Protein AF-A0A952QB38-F1 (afdb_monomer_lite)

Radius of gyration: 38.56 Å; chains: 1; bounding box: 106×66×64 Å

pLDDT: mean 73.47, std 16.59, range [36.28, 98.38]

Foldseek 3Di:
DDDDDDDDDDDPPPPPPPPPPPPPQDVPNPPDDPVVPPCPPVNVVVVVVVVVVVVVVVVCVVVVVVVVVVVVVVVVVVVVVVVVPPPPPPPVPPDD

Sequence (96 aa):
MFAVLASSPLASHVIVWLADPTPTPAPGEFTGDVNAVTPGIVGFAVTFLIAAITVLLILDMVRRVRRVRYRAEVQEKLAAEAGETPDGSATPAAED

Structure (mmCIF, N/CA/C/O backbone):
data_AF-A0A952QB38-F1
#
_entry.id   AF-A0A952QB38-F1
#
loop_
_atom_site.group_PDB
_atom_site.id
_atom_site.type_symbol
_atom_site.label_atom_id
_atom_site.label_alt_id
_atom_site.label_comp_id
_atom_site.label_asym_id
_atom_site.label_entity_id
_atom_site.label_seq_id
_atom_site.pdbx_PDB_ins_code
_atom_site.Cartn_x
_atom_site.Cartn_y
_atom_site.Cartn_z
_atom_site.occupancy
_atom_site.B_iso_or_equiv
_atom_site.auth_seq_id
_atom_site.auth_comp_id
_atom_site.auth_asym_id
_atom_site.auth_atom_id
_atom_site.pdbx_PDB_model_num
ATOM 1 N N . MET A 1 1 ? 44.153 -62.143 31.039 1.00 41.03 1 MET A N 1
ATOM 2 C CA . MET A 1 1 ? 44.511 -60.710 31.131 1.00 41.03 1 MET A CA 1
ATOM 3 C C . MET A 1 1 ? 43.924 -60.018 29.901 1.00 41.03 1 MET A C 1
ATOM 5 O O . MET A 1 1 ? 44.562 -59.981 28.868 1.00 41.03 1 MET A O 1
ATOM 9 N N . PHE A 1 2 ? 42.594 -59.996 29.837 1.00 36.28 2 PHE A N 1
ATOM 10 C CA . PHE A 1 2 ? 41.680 -58.877 30.132 1.00 36.28 2 PHE A CA 1
ATOM 11 C C . PHE A 1 2 ? 41.387 -58.049 28.874 1.00 36.28 2 PHE A C 1
ATOM 13 O O . PHE A 1 2 ? 42.224 -57.302 28.384 1.00 36.28 2 PHE A O 1
ATOM 20 N N . ALA A 1 3 ? 40.184 -58.272 28.351 1.00 45.28 3 ALA A N 1
ATOM 21 C CA . ALA A 1 3 ? 39.573 -57.537 27.261 1.00 45.28 3 ALA A CA 1
ATOM 22 C C . ALA A 1 3 ? 39.294 -56.086 27.668 1.00 45.28 3 ALA A C 1
ATOM 24 O O . ALA A 1 3 ? 38.886 -55.837 28.801 1.00 45.28 3 ALA A O 1
ATOM 25 N N . VAL A 1 4 ? 39.409 -55.161 26.715 1.00 50.22 4 VAL A N 1
ATOM 26 C CA . VAL A 1 4 ? 38.657 -53.903 26.743 1.00 50.22 4 VAL A CA 1
ATOM 27 C C . VAL A 1 4 ? 38.009 -53.727 25.377 1.00 50.22 4 VAL A C 1
ATOM 29 O O . VAL A 1 4 ? 38.624 -53.320 24.396 1.00 50.22 4 VAL A O 1
ATOM 32 N N . LEU A 1 5 ? 36.747 -54.139 25.342 1.00 53.62 5 LEU A N 1
ATOM 33 C CA . LEU A 1 5 ? 35.742 -53.747 24.371 1.00 53.62 5 LEU A CA 1
ATOM 34 C C . LEU A 1 5 ? 35.274 -52.318 24.719 1.00 53.62 5 LEU A C 1
ATOM 36 O O . LEU A 1 5 ? 35.247 -51.966 25.896 1.00 53.62 5 LEU A O 1
ATOM 40 N N . ALA A 1 6 ? 34.805 -51.589 23.703 1.00 51.78 6 ALA A N 1
ATOM 41 C CA . ALA A 1 6 ? 34.030 -50.342 23.754 1.00 51.78 6 ALA A CA 1
ATOM 42 C C . ALA A 1 6 ? 34.810 -49.013 23.734 1.00 51.78 6 ALA A C 1
ATOM 44 O O . ALA A 1 6 ? 35.220 -48.476 24.755 1.00 51.78 6 ALA A O 1
ATOM 45 N N . SER A 1 7 ? 34.862 -48.394 22.553 1.00 49.41 7 SER A N 1
ATOM 46 C CA . SER A 1 7 ? 33.979 -47.256 22.263 1.00 49.41 7 SER A CA 1
ATOM 47 C C . SER A 1 7 ? 34.101 -46.896 20.782 1.00 49.41 7 SER A C 1
ATOM 49 O O . SER A 1 7 ? 35.133 -46.407 20.330 1.00 49.41 7 SER A O 1
ATOM 51 N N . SER A 1 8 ? 33.059 -47.162 20.002 1.00 62.34 8 SER A N 1
ATOM 52 C CA . SER A 1 8 ? 32.878 -46.509 18.708 1.00 62.34 8 SER A CA 1
ATOM 53 C C . SER A 1 8 ? 31.617 -45.679 18.820 1.00 62.34 8 SER A C 1
ATOM 55 O O . SER A 1 8 ? 30.553 -46.236 19.094 1.00 62.34 8 SER A O 1
ATOM 57 N N . PRO A 1 9 ? 31.719 -44.365 18.590 1.00 47.16 9 PRO A N 1
ATOM 58 C CA . PRO A 1 9 ? 30.657 -43.773 17.812 1.00 47.16 9 PRO A CA 1
ATOM 59 C C . PRO A 1 9 ? 31.152 -42.741 16.792 1.00 47.16 9 PRO A C 1
ATOM 61 O O . PRO A 1 9 ? 31.654 -41.682 17.136 1.00 47.16 9 PRO A O 1
ATOM 64 N N . LEU A 1 10 ? 30.852 -43.069 15.534 1.00 48.66 10 LEU A N 1
ATOM 65 C CA . LEU A 1 10 ? 30.100 -42.209 14.621 1.00 48.66 10 LEU A CA 1
ATOM 66 C C . LEU A 1 10 ? 30.824 -41.018 13.960 1.00 48.66 10 LEU A C 1
ATOM 68 O O . LEU A 1 10 ? 31.187 -40.024 14.574 1.00 48.66 10 LEU A O 1
ATOM 72 N N . ALA A 1 11 ? 30.823 -41.097 12.626 1.00 51.06 11 ALA A N 1
ATOM 73 C CA . ALA A 1 11 ? 30.589 -39.973 11.724 1.00 51.06 11 ALA A CA 1
ATOM 74 C C . ALA A 1 11 ? 31.687 -38.902 11.627 1.00 51.06 11 ALA A C 1
ATOM 76 O O . ALA A 1 11 ? 31.455 -37.715 11.844 1.00 51.06 11 ALA A O 1
ATOM 77 N N . SER A 1 12 ? 32.852 -39.287 11.109 1.00 47.78 12 SER A N 1
ATOM 78 C CA . SER A 1 12 ? 33.688 -38.354 10.343 1.00 47.78 12 SER A CA 1
ATOM 79 C C . SER A 1 12 ? 33.045 -38.093 8.972 1.00 47.78 12 SER A C 1
ATOM 81 O O . SER A 1 12 ? 33.531 -38.558 7.945 1.00 47.78 12 SER A O 1
ATOM 83 N N . HIS A 1 13 ? 31.911 -37.389 8.931 1.00 53.81 13 HIS A N 1
ATOM 84 C CA . HIS A 1 13 ? 31.379 -36.875 7.669 1.00 53.81 13 HIS A CA 1
ATOM 85 C C . HIS A 1 13 ? 32.137 -35.600 7.308 1.00 53.81 13 HIS A C 1
ATOM 87 O O . HIS A 1 13 ? 31.766 -34.498 7.702 1.00 53.81 13 HIS A O 1
ATOM 93 N N . VAL A 1 14 ? 33.221 -35.756 6.549 1.00 65.12 14 VAL A N 1
ATOM 94 C CA . VAL A 1 14 ? 33.819 -34.640 5.817 1.00 65.12 14 VAL A CA 1
ATOM 95 C C . VAL A 1 14 ? 32.866 -34.313 4.669 1.00 65.12 14 VAL A C 1
ATOM 97 O O . VAL A 1 14 ? 32.926 -34.917 3.601 1.00 65.12 14 VAL A O 1
ATOM 100 N N . ILE A 1 15 ? 31.932 -33.394 4.908 1.00 70.00 15 ILE A N 1
ATOM 101 C CA . ILE A 1 15 ? 31.143 -32.784 3.838 1.00 70.00 15 ILE A CA 1
ATOM 102 C C . ILE A 1 15 ? 32.070 -31.787 3.147 1.00 70.00 15 ILE A C 1
ATOM 104 O O . ILE A 1 15 ? 32.234 -30.653 3.593 1.00 70.00 15 ILE A O 1
ATOM 108 N N . VAL A 1 16 ? 32.715 -32.231 2.069 1.00 64.62 16 VAL A N 1
ATOM 109 C CA . VAL A 1 16 ? 33.316 -31.314 1.103 1.00 64.62 16 VAL A CA 1
ATOM 110 C C . VAL A 1 16 ? 32.153 -30.680 0.356 1.00 64.62 16 VAL A C 1
ATOM 112 O O . VAL A 1 16 ? 31.528 -31.313 -0.492 1.00 64.62 16 VAL A O 1
ATOM 115 N N . TRP A 1 17 ? 31.841 -29.431 0.694 1.00 62.62 17 TRP A N 1
ATOM 116 C CA . TRP A 1 17 ? 31.158 -28.558 -0.248 1.00 62.62 17 TRP A CA 1
ATOM 117 C C . TRP A 1 17 ? 32.045 -28.498 -1.491 1.00 62.62 17 TRP A C 1
ATOM 119 O O . TRP A 1 17 ? 33.100 -27.863 -1.470 1.00 62.62 17 TRP A O 1
ATOM 129 N N . LEU A 1 18 ? 31.652 -29.199 -2.558 1.00 63.75 18 LEU A N 1
ATOM 130 C CA . LEU A 1 18 ? 32.084 -28.827 -3.896 1.00 63.75 18 LEU A CA 1
ATOM 131 C C . LEU A 1 18 ? 31.533 -27.421 -4.110 1.00 63.75 18 LEU A C 1
ATOM 133 O O . LEU A 1 18 ? 30.373 -27.238 -4.467 1.00 63.75 18 LEU A O 1
ATOM 137 N N . ALA A 1 19 ? 32.349 -26.425 -3.780 1.00 62.88 19 ALA A N 1
ATOM 138 C CA . ALA A 1 19 ? 32.172 -25.096 -4.311 1.00 62.88 19 ALA A CA 1
ATOM 139 C C . ALA A 1 19 ? 32.336 -25.250 -5.822 1.00 62.88 19 ALA A C 1
ATOM 141 O O . ALA A 1 19 ? 33.459 -25.298 -6.325 1.00 62.88 19 ALA A O 1
ATOM 142 N N . ASP A 1 20 ? 31.219 -25.393 -6.535 1.00 65.00 20 ASP A N 1
ATOM 143 C CA . ASP A 1 20 ? 31.195 -24.990 -7.932 1.00 65.00 20 ASP A CA 1
ATOM 144 C C . ASP A 1 20 ? 31.747 -23.562 -7.946 1.00 65.00 20 ASP A C 1
ATOM 146 O O . ASP A 1 20 ? 31.247 -22.727 -7.179 1.00 65.00 20 ASP A O 1
ATOM 150 N N . PRO A 1 21 ? 32.824 -23.273 -8.698 1.00 71.19 21 PRO A N 1
ATOM 151 C CA . PRO A 1 21 ? 33.323 -21.918 -8.783 1.00 71.19 21 PRO A CA 1
ATOM 152 C C . PRO A 1 21 ? 32.183 -21.068 -9.331 1.00 71.19 21 PRO A C 1
ATOM 154 O O . PRO A 1 21 ? 31.857 -21.143 -10.515 1.00 71.19 21 PRO A O 1
ATOM 157 N N . THR A 1 22 ? 31.547 -20.288 -8.453 1.00 70.56 22 THR A N 1
ATOM 158 C CA . THR A 1 22 ? 30.595 -19.261 -8.858 1.00 70.56 22 THR A CA 1
ATOM 159 C C . THR A 1 22 ? 31.327 -18.418 -9.891 1.00 70.56 22 THR A C 1
ATOM 161 O O . THR A 1 22 ? 32.378 -17.867 -9.545 1.00 70.56 22 THR A O 1
ATOM 164 N N . PRO A 1 23 ? 30.856 -18.351 -11.150 1.00 73.50 23 PRO A N 1
ATOM 165 C CA . PRO A 1 23 ? 31.517 -17.531 -12.145 1.00 73.50 23 PRO A CA 1
ATOM 166 C C . PRO A 1 23 ? 31.541 -16.108 -11.599 1.00 73.50 23 PRO A C 1
ATOM 168 O O . PRO A 1 23 ? 30.497 -15.510 -11.341 1.00 73.50 23 PRO A O 1
ATOM 171 N N . THR A 1 24 ? 32.741 -15.600 -11.336 1.00 77.25 24 THR A N 1
ATOM 172 C CA . THR A 1 24 ? 32.935 -14.199 -10.983 1.00 77.25 24 THR A CA 1
ATOM 173 C C . THR A 1 24 ? 32.593 -13.407 -12.236 1.00 77.25 24 THR A C 1
ATOM 175 O O . THR A 1 24 ? 33.331 -13.547 -13.213 1.00 77.25 24 THR A O 1
ATOM 178 N N . PRO A 1 25 ? 31.507 -12.611 -12.255 1.00 70.38 25 PRO A N 1
ATOM 179 C CA . PRO A 1 25 ? 31.188 -11.822 -13.433 1.00 70.38 25 PRO A CA 1
ATOM 180 C C . PRO A 1 25 ? 32.351 -10.864 -13.683 1.00 70.38 25 PRO A C 1
ATOM 182 O O . PRO A 1 25 ? 32.726 -10.085 -12.797 1.00 70.38 25 PRO A O 1
ATOM 185 N N . ALA A 1 26 ? 32.957 -10.937 -14.866 1.00 71.94 26 ALA A N 1
ATOM 186 C CA . ALA A 1 26 ? 33.979 -9.974 -15.237 1.00 71.94 26 ALA A CA 1
ATOM 187 C C . ALA A 1 26 ? 33.325 -8.581 -15.364 1.00 71.94 26 ALA A C 1
ATOM 189 O O . ALA A 1 26 ? 32.178 -8.472 -15.814 1.00 71.94 26 ALA A O 1
ATOM 190 N N . PRO A 1 27 ? 34.011 -7.489 -14.977 1.00 68.19 27 PRO A N 1
ATOM 191 C CA . PRO A 1 27 ? 33.493 -6.142 -15.196 1.00 68.19 27 PRO A CA 1
ATOM 192 C C . PRO A 1 27 ? 33.164 -5.941 -16.685 1.00 68.19 27 PRO A C 1
ATOM 194 O O . PRO A 1 27 ? 34.062 -5.959 -17.522 1.00 68.19 27 PRO A O 1
ATOM 197 N N . GLY A 1 28 ? 31.877 -5.779 -17.016 1.00 65.12 28 GLY A N 1
ATOM 198 C CA . GLY A 1 28 ? 31.395 -5.615 -18.396 1.00 65.12 28 GLY A CA 1
ATOM 199 C C . GLY A 1 28 ? 30.748 -6.851 -19.039 1.00 65.12 28 GLY A C 1
ATOM 200 O O . GLY A 1 28 ? 30.307 -6.763 -20.178 1.00 65.12 28 GLY A O 1
ATOM 201 N N . GL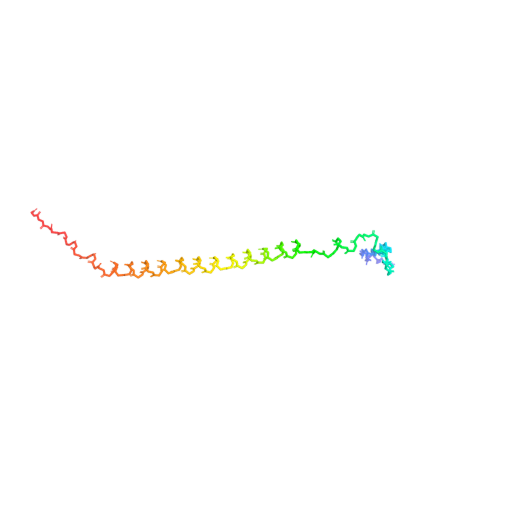U A 1 29 ? 30.625 -7.974 -18.328 1.00 66.19 29 GLU A N 1
ATOM 202 C CA . GLU A 1 29 ? 30.036 -9.222 -18.853 1.00 66.19 29 GLU A CA 1
ATOM 203 C C . GLU A 1 29 ? 28.494 -9.268 -18.791 1.00 66.19 29 GLU A C 1
ATOM 205 O O . GLU A 1 29 ? 27.873 -10.303 -19.023 1.00 66.19 29 GLU A O 1
ATOM 210 N N . PHE A 1 30 ? 27.833 -8.142 -18.501 1.00 68.69 30 PHE A N 1
ATOM 211 C CA . PHE A 1 30 ? 26.383 -8.051 -18.653 1.00 68.69 30 PHE A CA 1
ATOM 212 C C . PHE A 1 30 ? 26.040 -8.026 -20.148 1.00 68.69 30 PHE A C 1
ATOM 214 O O . PHE A 1 30 ? 26.078 -6.983 -20.794 1.00 68.69 30 PHE A O 1
ATOM 221 N N . THR A 1 31 ? 25.718 -9.193 -20.707 1.00 67.75 31 THR A N 1
ATOM 222 C CA . THR A 1 31 ? 25.325 -9.362 -22.119 1.00 67.75 31 THR A CA 1
ATOM 223 C C . THR A 1 31 ? 23.855 -8.994 -22.383 1.00 67.75 31 THR A C 1
ATOM 225 O O . THR A 1 31 ? 23.358 -9.194 -23.489 1.00 67.75 31 THR A O 1
ATOM 228 N N . GLY A 1 32 ? 23.137 -8.494 -21.369 1.00 69.56 32 GLY A N 1
ATOM 229 C CA . GLY A 1 32 ? 21.752 -8.035 -21.480 1.00 69.56 32 GLY A CA 1
ATOM 230 C C . GLY A 1 32 ? 21.640 -6.561 -21.883 1.00 69.56 32 GLY A C 1
ATOM 231 O O . GLY A 1 32 ? 22.599 -5.797 -21.796 1.00 69.56 32 GLY A O 1
ATOM 232 N N . ASP A 1 33 ? 20.445 -6.133 -22.294 1.00 74.00 33 ASP A N 1
ATOM 233 C CA . ASP A 1 33 ? 20.156 -4.709 -22.495 1.00 74.00 33 ASP A CA 1
ATOM 234 C C . ASP A 1 33 ? 20.175 -3.975 -21.144 1.00 74.00 33 ASP A C 1
ATOM 236 O O . ASP A 1 33 ? 19.402 -4.285 -20.237 1.00 74.00 33 ASP A O 1
ATOM 240 N N . VAL A 1 34 ? 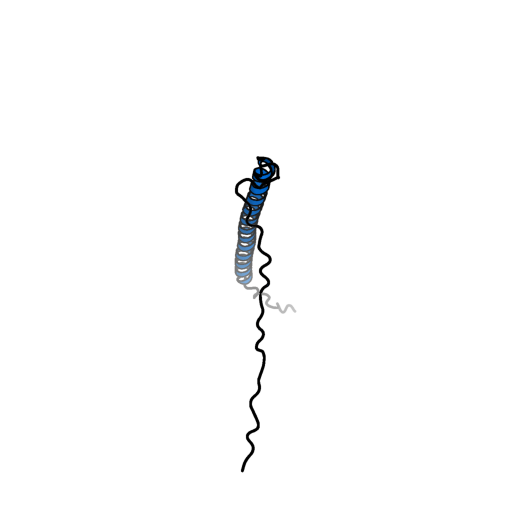21.063 -2.989 -21.000 1.00 68.81 34 VAL A N 1
ATOM 241 C CA . VAL A 1 34 ? 21.220 -2.177 -19.779 1.00 68.81 34 VAL A CA 1
ATOM 242 C C . VAL A 1 34 ? 19.929 -1.423 -19.432 1.00 68.81 34 VAL A C 1
ATOM 244 O O . VAL A 1 34 ? 19.644 -1.161 -18.262 1.00 68.81 34 VAL A O 1
ATOM 247 N N . ASN A 1 35 ? 19.090 -1.124 -20.425 1.00 69.38 35 ASN A N 1
ATOM 248 C CA . ASN A 1 35 ? 17.795 -0.486 -20.200 1.00 69.38 35 ASN A CA 1
ATOM 249 C C . ASN A 1 35 ? 16.737 -1.462 -19.664 1.00 69.38 35 ASN A C 1
ATOM 251 O O . ASN A 1 35 ? 15.740 -1.018 -19.100 1.00 69.38 35 ASN A O 1
ATOM 255 N N . ALA A 1 36 ? 16.957 -2.778 -19.766 1.00 69.44 36 ALA A N 1
ATOM 256 C CA . ALA A 1 36 ? 16.052 -3.789 -19.220 1.00 69.44 36 ALA A CA 1
ATOM 257 C C . ALA A 1 36 ? 16.168 -3.936 -17.692 1.00 69.44 36 ALA A C 1
ATOM 259 O O . ALA A 1 36 ? 15.228 -4.395 -17.046 1.00 69.44 36 ALA A O 1
ATOM 260 N N . VAL A 1 37 ? 17.302 -3.538 -17.100 1.00 66.75 37 VAL A N 1
ATOM 261 C CA . VAL A 1 37 ? 17.560 -3.660 -15.650 1.00 66.75 37 VAL A CA 1
ATOM 262 C C . VAL A 1 37 ? 17.244 -2.398 -14.855 1.00 66.75 37 VAL A C 1
ATOM 264 O O . VAL A 1 37 ? 17.210 -2.442 -13.627 1.00 66.75 37 VAL A O 1
ATOM 267 N N . THR A 1 38 ? 16.955 -1.284 -15.528 1.00 75.06 38 THR A N 1
ATOM 268 C CA . THR A 1 38 ? 16.386 -0.107 -14.871 1.00 75.06 38 THR A CA 1
ATOM 269 C C . THR A 1 38 ? 14.875 -0.189 -15.042 1.00 75.06 38 THR A C 1
ATOM 271 O O . THR A 1 38 ? 14.401 0.037 -16.157 1.00 75.06 38 THR A O 1
ATOM 274 N N . PRO A 1 39 ? 14.091 -0.529 -13.998 1.00 74.75 39 PRO A N 1
ATOM 275 C CA . PRO A 1 39 ? 12.641 -0.440 -14.080 1.00 74.75 39 PRO A CA 1
ATOM 276 C C . PRO A 1 39 ? 12.309 1.015 -14.407 1.00 74.75 39 PRO A C 1
ATOM 278 O O . PRO A 1 39 ? 12.404 1.884 -13.544 1.00 74.75 39 PRO A O 1
ATOM 281 N N . GLY A 1 40 ? 12.022 1.297 -15.679 1.00 84.00 40 GLY A N 1
ATOM 282 C CA . GLY A 1 40 ? 11.757 2.649 -16.157 1.00 84.00 40 GLY A CA 1
ATOM 283 C C . GLY A 1 40 ? 10.493 3.228 -15.521 1.00 84.00 40 GLY A C 1
ATOM 284 O O . GLY A 1 40 ? 9.990 2.745 -14.506 1.00 84.00 40 GLY A O 1
A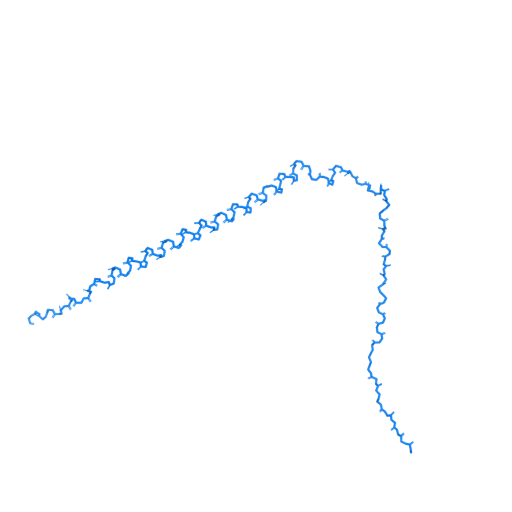TOM 285 N N . ILE A 1 41 ? 9.895 4.235 -16.158 1.00 87.19 41 ILE A N 1
ATOM 286 C CA . ILE A 1 41 ? 8.681 4.889 -15.632 1.00 87.19 41 ILE A CA 1
ATOM 287 C C . ILE A 1 41 ? 7.575 3.871 -15.298 1.00 87.19 41 ILE A C 1
ATOM 289 O O . ILE A 1 41 ? 6.893 4.013 -14.285 1.00 87.19 41 ILE A O 1
ATOM 293 N N . VAL A 1 42 ? 7.446 2.802 -16.092 1.00 88.44 42 VAL A N 1
ATOM 294 C CA . VAL A 1 42 ? 6.479 1.721 -15.851 1.00 88.44 42 VAL A CA 1
ATOM 295 C C . VAL A 1 42 ? 6.738 1.006 -14.519 1.00 88.44 42 VAL A C 1
ATOM 297 O O . VAL A 1 42 ? 5.813 0.849 -13.726 1.00 88.44 42 VAL A O 1
ATOM 300 N N . GLY A 1 43 ? 7.978 0.602 -14.230 1.00 87.44 43 GLY A N 1
ATOM 301 C CA . GLY A 1 43 ? 8.295 -0.112 -12.988 1.00 87.44 43 GLY A CA 1
ATOM 302 C C . GLY A 1 43 ? 8.187 0.777 -11.744 1.00 87.44 43 GLY A C 1
ATOM 303 O O . GLY A 1 43 ? 7.714 0.324 -10.696 1.00 87.44 43 GLY A O 1
ATOM 304 N N . PHE A 1 44 ? 8.518 2.066 -11.872 1.00 91.81 44 PHE A N 1
ATOM 305 C CA . PHE A 1 44 ? 8.270 3.053 -10.819 1.00 91.81 44 PHE A CA 1
ATOM 306 C C . PHE A 1 44 ? 6.769 3.232 -10.554 1.00 91.81 44 PHE A C 1
ATOM 308 O O . PHE A 1 44 ? 6.343 3.191 -9.401 1.00 91.81 44 PHE A O 1
ATOM 315 N N . ALA A 1 45 ? 5.955 3.357 -11.607 1.00 94.38 45 ALA A N 1
ATOM 316 C CA . ALA A 1 45 ? 4.506 3.494 -11.485 1.00 94.38 45 ALA A CA 1
ATOM 317 C C . ALA A 1 45 ? 3.857 2.266 -10.828 1.00 94.38 45 ALA A C 1
ATOM 319 O O . ALA A 1 45 ? 3.003 2.422 -9.957 1.00 94.38 45 ALA A O 1
ATOM 320 N N . VAL A 1 46 ? 4.292 1.051 -11.184 1.00 94.62 46 VAL A N 1
ATOM 321 C CA . VAL A 1 46 ? 3.811 -0.193 -10.554 1.00 94.62 46 VAL A CA 1
ATOM 322 C C . VAL A 1 46 ? 4.156 -0.222 -9.064 1.00 94.62 46 VAL A C 1
ATOM 324 O O . VAL A 1 46 ? 3.285 -0.475 -8.234 1.00 94.62 46 VAL A O 1
ATOM 327 N N . THR A 1 47 ? 5.401 0.090 -8.703 1.00 92.56 47 THR A N 1
ATOM 328 C CA . THR A 1 47 ? 5.835 0.103 -7.295 1.00 92.56 47 THR A CA 1
ATOM 329 C C . THR A 1 47 ? 5.102 1.181 -6.494 1.00 92.56 47 THR A C 1
ATOM 331 O O . THR A 1 47 ? 4.634 0.926 -5.383 1.00 92.56 47 THR A O 1
ATOM 334 N N . PHE A 1 48 ? 4.939 2.371 -7.075 1.00 96.12 48 PHE A N 1
ATOM 335 C CA . PHE A 1 48 ? 4.176 3.465 -6.480 1.00 96.12 48 PHE A CA 1
ATOM 336 C C . PHE A 1 48 ? 2.712 3.077 -6.250 1.00 96.12 48 PHE A C 1
ATOM 338 O O . PHE A 1 48 ? 2.165 3.347 -5.182 1.00 96.12 48 PHE A O 1
ATOM 345 N N . LEU A 1 49 ? 2.086 2.395 -7.211 1.00 97.56 49 LEU A N 1
ATOM 346 C CA . LEU A 1 49 ? 0.716 1.908 -7.082 1.00 97.56 49 LEU A CA 1
ATOM 347 C C . LEU A 1 49 ? 0.581 0.898 -5.936 1.00 97.56 49 LEU A C 1
ATOM 349 O O . LEU A 1 49 ? -0.338 1.015 -5.128 1.00 97.56 49 LEU A O 1
ATOM 353 N N . ILE A 1 50 ? 1.510 -0.056 -5.821 1.00 97.88 50 ILE A N 1
ATOM 354 C CA . ILE A 1 50 ? 1.524 -1.028 -4.715 1.00 97.88 50 ILE A CA 1
ATOM 355 C C . ILE A 1 50 ? 1.666 -0.308 -3.368 1.00 97.88 50 ILE A C 1
ATOM 357 O O . ILE A 1 50 ? 0.934 -0.610 -2.420 1.00 97.88 50 ILE A O 1
ATOM 361 N N . ALA A 1 51 ? 2.561 0.679 -3.279 1.00 97.75 51 ALA A N 1
ATOM 362 C CA . ALA A 1 51 ? 2.724 1.490 -2.077 1.00 97.75 51 ALA A CA 1
ATOM 363 C C . ALA A 1 51 ? 1.436 2.260 -1.733 1.00 97.75 51 ALA A C 1
ATOM 365 O O . ALA A 1 51 ? 0.987 2.227 -0.587 1.00 97.75 51 ALA A O 1
ATOM 366 N N . ALA A 1 52 ? 0.793 2.888 -2.720 1.00 98.19 52 ALA A N 1
ATOM 367 C CA . ALA A 1 52 ? -0.465 3.607 -2.534 1.00 98.19 52 ALA A CA 1
ATOM 368 C C . ALA A 1 52 ? -1.590 2.682 -2.048 1.00 98.19 52 ALA A C 1
ATOM 370 O O . ALA A 1 52 ? -2.286 3.017 -1.091 1.00 98.19 52 ALA A O 1
ATOM 371 N N . ILE A 1 53 ? -1.731 1.493 -2.644 1.00 98.38 53 ILE A N 1
ATOM 372 C CA . ILE A 1 53 ? -2.687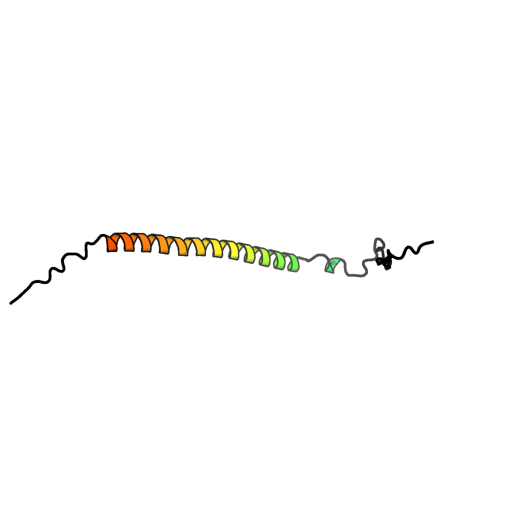 0.465 -2.206 1.00 98.38 53 ILE A CA 1
ATOM 373 C C . ILE A 1 53 ? -2.414 0.069 -0.755 1.00 98.38 53 ILE A C 1
ATOM 375 O O . ILE A 1 53 ? -3.339 0.018 0.054 1.00 98.38 53 ILE A O 1
ATOM 379 N N . THR A 1 54 ? -1.147 -0.150 -0.405 1.00 98.25 54 THR A N 1
ATOM 380 C CA . THR A 1 54 ? -0.736 -0.502 0.961 1.00 98.25 54 THR A CA 1
ATOM 381 C C . THR A 1 54 ? -1.130 0.590 1.959 1.00 98.25 54 THR A C 1
ATOM 383 O O . THR A 1 54 ? -1.708 0.297 3.005 1.00 98.25 54 THR A O 1
ATOM 386 N N . VAL A 1 55 ? -0.892 1.863 1.626 1.00 97.94 55 VAL A N 1
ATOM 387 C CA . VAL A 1 55 ? -1.301 3.004 2.461 1.00 97.94 55 VAL A CA 1
ATOM 388 C C . VAL A 1 55 ? -2.822 3.085 2.584 1.00 97.94 55 VAL A C 1
ATOM 390 O O . VAL A 1 55 ? -3.337 3.253 3.690 1.00 97.94 55 VAL A O 1
ATOM 393 N N . LEU A 1 56 ? -3.559 2.929 1.482 1.00 97.50 56 LEU A N 1
ATOM 394 C CA . LEU A 1 56 ? -5.024 2.929 1.500 1.00 97.50 56 LEU A CA 1
ATOM 395 C C . LEU A 1 56 ? -5.583 1.800 2.371 1.00 97.50 56 LEU A C 1
ATOM 397 O O . LEU A 1 56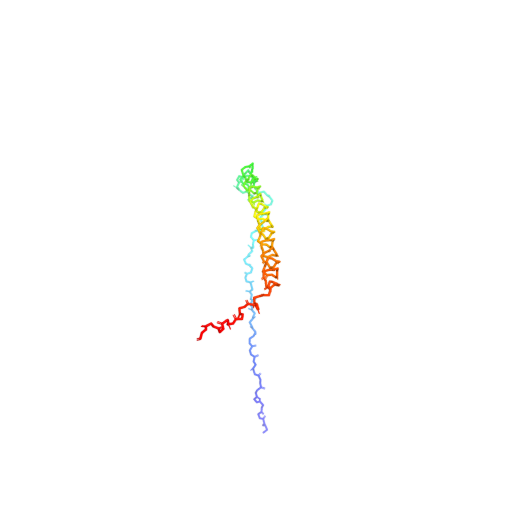 ? -6.532 2.037 3.110 1.00 97.50 56 LEU A O 1
ATOM 401 N N . LEU A 1 57 ? -4.967 0.617 2.353 1.00 96.81 57 LEU A N 1
ATOM 402 C CA . LEU A 1 57 ? -5.304 -0.504 3.234 1.00 96.81 57 LEU A CA 1
ATOM 403 C C . LEU A 1 57 ? -5.099 -0.161 4.712 1.00 96.81 57 LEU A C 1
ATOM 405 O O . LEU A 1 57 ? -5.970 -0.439 5.536 1.00 96.81 57 LEU A O 1
ATOM 409 N N . ILE A 1 58 ? -3.982 0.485 5.054 1.00 96.81 58 ILE A N 1
ATOM 410 C CA . ILE A 1 58 ? -3.726 0.942 6.426 1.00 96.81 58 ILE A CA 1
ATOM 411 C C . ILE A 1 58 ? -4.803 1.947 6.858 1.00 96.81 58 ILE A C 1
ATOM 413 O O . ILE A 1 58 ? -5.379 1.820 7.942 1.00 96.81 58 ILE A O 1
ATOM 417 N N . LEU A 1 59 ? -5.112 2.931 6.010 1.00 96.75 59 LEU A N 1
ATOM 418 C CA . LEU A 1 59 ? -6.126 3.946 6.304 1.00 96.75 59 LEU A CA 1
ATOM 419 C C . LEU A 1 59 ? -7.532 3.348 6.404 1.00 96.75 59 LEU A C 1
ATOM 421 O O . LEU A 1 59 ? -8.290 3.731 7.299 1.00 96.75 59 LEU A O 1
ATOM 425 N N . ASP A 1 60 ? -7.876 2.400 5.533 1.00 96.25 60 ASP A N 1
ATOM 426 C CA . ASP A 1 60 ? -9.138 1.669 5.600 1.00 96.25 60 ASP A CA 1
ATOM 427 C C . ASP A 1 60 ? -9.247 0.900 6.917 1.00 96.25 60 ASP A C 1
ATOM 429 O O . ASP A 1 60 ? -10.236 1.056 7.638 1.00 96.25 60 ASP A O 1
ATOM 433 N N . MET A 1 61 ? -8.193 0.177 7.305 1.00 97.38 61 MET A N 1
ATOM 434 C CA . MET A 1 61 ? -8.153 -0.562 8.563 1.00 97.38 61 MET A CA 1
ATOM 435 C C . MET A 1 61 ? -8.367 0.364 9.767 1.00 97.38 61 MET A C 1
ATOM 437 O O . MET A 1 61 ? -9.222 0.091 10.614 1.00 97.38 61 MET A O 1
ATOM 441 N N . VAL A 1 62 ? -7.671 1.503 9.828 1.00 96.00 62 VAL A N 1
ATOM 442 C CA . VAL A 1 62 ? -7.832 2.483 10.917 1.00 96.00 62 VAL A CA 1
ATOM 443 C C . VAL A 1 62 ? -9.245 3.071 10.933 1.00 96.00 62 VAL A C 1
ATOM 445 O O . VAL A 1 62 ? -9.880 3.156 11.990 1.00 96.00 62 VAL A O 1
ATOM 448 N N . ARG A 1 63 ? -9.779 3.457 9.768 1.00 94.25 63 ARG A N 1
ATOM 449 C CA . ARG A 1 63 ? -11.127 4.030 9.647 1.00 94.25 63 ARG A CA 1
ATOM 450 C C . ARG A 1 63 ? -12.205 3.008 10.004 1.00 94.25 63 ARG A C 1
ATOM 452 O O . ARG A 1 63 ? -13.227 3.373 10.587 1.00 94.25 63 ARG A O 1
ATOM 459 N N . ARG A 1 64 ? -11.992 1.734 9.674 1.00 92.12 64 ARG A N 1
ATOM 460 C CA . ARG A 1 64 ? -12.866 0.613 10.029 1.00 92.12 64 ARG A CA 1
ATOM 461 C C . ARG A 1 64 ? -12.866 0.371 11.534 1.00 92.12 64 ARG A C 1
ATOM 463 O O . ARG A 1 64 ? -13.942 0.366 12.123 1.00 92.12 64 ARG A O 1
ATOM 470 N N . VAL A 1 65 ? -11.696 0.248 12.165 1.00 92.69 65 VAL A N 1
ATOM 471 C CA . VAL A 1 65 ? -11.579 0.031 13.620 1.00 92.69 65 VAL A CA 1
ATOM 472 C C . VAL A 1 65 ? -12.257 1.154 14.398 1.00 92.69 65 VAL A C 1
ATOM 474 O O . VAL A 1 65 ? -13.064 0.877 15.284 1.00 92.69 65 VAL A O 1
ATOM 477 N N . ARG A 1 66 ? -12.000 2.416 14.026 1.00 90.62 66 ARG A N 1
ATOM 478 C CA . ARG A 1 66 ? -12.674 3.570 14.638 1.00 90.62 66 ARG A CA 1
ATOM 479 C C . ARG A 1 66 ? -14.192 3.456 14.510 1.00 90.62 66 ARG A C 1
ATOM 481 O O . ARG A 1 66 ? -14.892 3.520 15.512 1.00 90.62 66 ARG A O 1
ATOM 488 N N . ARG A 1 67 ? -14.707 3.215 13.299 1.00 85.81 67 ARG A N 1
ATOM 489 C CA . ARG A 1 67 ? -16.157 3.102 13.058 1.00 85.81 67 ARG A CA 1
ATOM 490 C C . ARG A 1 67 ? -16.827 1.972 13.845 1.00 85.81 67 ARG A C 1
ATOM 492 O O . ARG A 1 67 ? -17.963 2.152 14.269 1.00 85.81 67 ARG A O 1
ATOM 499 N N . VAL A 1 68 ? -16.161 0.833 14.029 1.00 89.38 68 VAL A N 1
ATOM 500 C CA . VAL A 1 68 ? -16.726 -0.310 14.768 1.00 89.38 68 VAL A CA 1
ATOM 501 C C . VAL A 1 68 ? -16.747 -0.045 16.276 1.00 89.38 68 VAL A C 1
ATOM 503 O O . VAL A 1 68 ? -17.764 -0.307 16.910 1.00 89.38 68 VAL A O 1
ATOM 506 N N . ARG A 1 69 ? -15.678 0.529 16.845 1.00 84.44 69 ARG A N 1
ATOM 507 C CA . ARG A 1 69 ? -15.587 0.789 18.294 1.00 84.44 69 ARG A CA 1
ATOM 508 C C . ARG A 1 69 ? -16.605 1.817 18.789 1.00 84.44 69 ARG A C 1
ATOM 510 O O . ARG A 1 69 ? -17.307 1.537 19.752 1.00 84.44 69 ARG A O 1
ATOM 517 N N . TYR A 1 70 ? -16.775 2.937 18.077 1.00 86.25 70 TYR A N 1
ATOM 518 C CA . TYR A 1 70 ? -17.760 3.959 18.468 1.00 86.25 70 TYR A CA 1
ATOM 519 C C . TYR A 1 70 ? -19.192 3.418 18.538 1.00 86.25 70 TYR A C 1
ATOM 521 O O . TYR A 1 70 ? -19.984 3.869 19.357 1.00 86.25 70 TYR A O 1
ATOM 529 N N . ARG A 1 71 ? -19.543 2.447 17.687 1.00 78.44 71 ARG A N 1
ATOM 530 C CA . ARG A 1 71 ? -20.879 1.837 17.708 1.00 78.44 71 ARG A CA 1
ATOM 531 C C . ARG A 1 71 ? -21.095 0.964 18.942 1.00 78.44 71 ARG A C 1
ATOM 533 O O . ARG A 1 71 ? -22.194 0.979 19.481 1.00 78.44 71 ARG A O 1
ATOM 540 N N . ALA A 1 72 ? -20.067 0.239 19.379 1.00 80.62 72 ALA A N 1
ATOM 541 C CA . ALA A 1 72 ? -20.146 -0.616 20.559 1.00 80.62 72 ALA A CA 1
ATOM 542 C C . ALA A 1 72 ? -20.308 0.211 21.844 1.00 80.62 72 ALA A C 1
ATOM 544 O O . ALA A 1 72 ? -21.219 -0.049 22.618 1.00 80.62 72 ALA A O 1
ATOM 545 N N . GLU A 1 73 ? -19.507 1.268 22.013 1.00 78.38 73 GLU A N 1
ATOM 546 C CA . GLU A 1 73 ? -19.573 2.141 23.197 1.00 78.38 73 GLU A CA 1
ATOM 547 C C . GLU A 1 73 ? -20.920 2.872 23.319 1.00 78.38 73 GLU A C 1
ATOM 549 O O . GLU A 1 73 ? -21.426 3.077 24.418 1.00 78.38 73 GLU A O 1
ATOM 554 N N . VAL A 1 74 ? -21.521 3.279 22.194 1.00 78.12 74 VAL A N 1
ATOM 555 C CA . VAL A 1 74 ? -22.850 3.911 22.201 1.00 78.12 74 VAL A CA 1
ATOM 556 C C . VAL A 1 74 ? -23.937 2.899 22.558 1.00 78.12 74 VAL A C 1
ATOM 558 O O . VAL A 1 74 ? -24.819 3.225 23.346 1.00 78.12 74 VAL A O 1
ATOM 561 N N . GLN A 1 75 ? -23.883 1.678 22.017 1.00 78.56 75 GLN A N 1
ATOM 562 C CA . GLN A 1 75 ? -24.855 0.644 22.382 1.00 78.56 75 GLN A CA 1
ATOM 563 C C . GLN A 1 75 ? -24.744 0.224 23.847 1.00 78.56 75 GLN A C 1
ATOM 565 O O . GLN A 1 75 ? -25.769 0.008 24.479 1.00 78.56 75 GLN A O 1
ATOM 570 N N . GLU A 1 76 ? -23.535 0.158 24.401 1.00 79.19 76 GLU A N 1
ATOM 571 C CA . GLU A 1 76 ? -23.317 -0.148 25.817 1.00 79.19 76 GLU A CA 1
ATOM 572 C C . GLU A 1 76 ? -23.917 0.926 26.733 1.00 79.19 76 GLU A C 1
ATOM 574 O O . GLU A 1 76 ? -24.613 0.597 27.689 1.00 79.19 76 GLU A O 1
ATOM 579 N N . LYS A 1 77 ? -23.740 2.211 26.400 1.00 78.19 77 LYS A N 1
ATOM 580 C CA . LYS A 1 77 ? -24.364 3.321 27.140 1.00 78.19 77 LYS A CA 1
ATOM 581 C C . LYS A 1 77 ? -25.889 3.287 27.065 1.00 78.19 77 LYS A C 1
ATOM 583 O O . LYS A 1 77 ? -26.545 3.411 28.089 1.00 78.19 77 LYS A O 1
ATOM 588 N N . LEU A 1 78 ? -26.447 3.053 25.875 1.00 77.44 78 LEU A N 1
ATOM 589 C CA . LEU A 1 78 ? -27.897 2.920 25.698 1.00 77.44 78 LEU A CA 1
ATOM 590 C C . LEU A 1 78 ? -28.460 1.700 26.441 1.00 77.44 78 LEU A C 1
ATOM 592 O O . LEU A 1 78 ? -29.555 1.775 26.984 1.00 77.44 78 LEU A O 1
ATOM 596 N N . ALA A 1 79 ? -27.727 0.584 26.483 1.00 77.56 79 ALA A N 1
ATOM 597 C CA . ALA A 1 79 ? -28.125 -0.606 27.232 1.00 77.56 79 ALA A CA 1
ATOM 598 C C . ALA A 1 79 ? -28.063 -0.382 28.751 1.00 77.56 79 ALA A C 1
ATOM 600 O O . ALA A 1 79 ? -28.945 -0.851 29.464 1.00 77.56 79 ALA A O 1
ATOM 601 N N . ALA A 1 80 ? -27.065 0.358 29.241 1.00 79.31 80 ALA A N 1
ATOM 602 C CA . ALA A 1 80 ? -26.973 0.748 30.645 1.00 79.31 80 ALA A CA 1
ATOM 603 C C . ALA A 1 80 ? -28.114 1.698 31.048 1.00 79.31 80 ALA A C 1
ATOM 605 O O . ALA A 1 80 ? -28.751 1.490 32.073 1.00 79.31 80 ALA A O 1
ATOM 606 N N . GLU A 1 81 ? -28.435 2.689 30.213 1.00 72.88 81 GLU A N 1
ATOM 607 C CA . GLU A 1 81 ? -29.559 3.609 30.446 1.00 72.88 81 GLU A CA 1
ATOM 608 C C . GLU A 1 81 ? -30.925 2.906 30.343 1.00 72.88 81 GLU A C 1
ATOM 610 O O . GLU A 1 81 ? -31.837 3.206 31.111 1.00 72.88 81 GLU A O 1
ATOM 615 N N . ALA A 1 82 ? -31.074 1.934 29.436 1.00 73.75 82 ALA A N 1
ATOM 616 C CA . ALA A 1 82 ? -32.287 1.122 29.331 1.00 73.75 82 ALA A CA 1
ATOM 617 C C . ALA A 1 82 ? -32.446 0.138 30.505 1.00 73.75 82 ALA A C 1
ATOM 619 O O . ALA A 1 82 ? -33.570 -0.115 30.931 1.00 73.75 82 ALA A O 1
ATOM 620 N N . GLY A 1 83 ? -31.343 -0.394 31.042 1.00 62.66 83 GLY A N 1
AT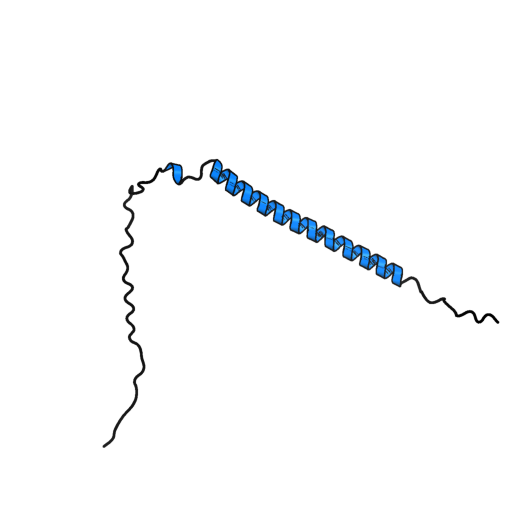OM 621 C CA . GLY A 1 83 ? -31.336 -1.275 32.217 1.00 62.66 83 GLY A CA 1
ATOM 622 C C . GLY A 1 83 ? -31.587 -0.554 33.545 1.00 62.66 83 GLY A C 1
ATOM 623 O O . GLY A 1 83 ? -32.049 -1.180 34.493 1.00 62.66 83 GLY A O 1
ATOM 624 N N . GLU A 1 84 ? -31.341 0.758 33.603 1.00 59.25 84 GLU A N 1
ATOM 625 C CA . GLU A 1 84 ? -31.646 1.606 34.766 1.00 59.25 84 GLU A CA 1
ATOM 626 C C . GLU A 1 84 ? -33.117 2.074 34.788 1.00 59.25 84 GLU A C 1
ATOM 628 O O . GLU A 1 84 ? -33.547 2.742 35.728 1.00 59.25 84 GLU A O 1
ATOM 633 N N . THR A 1 85 ? -33.931 1.723 33.781 1.00 55.28 85 THR A N 1
ATOM 634 C CA . THR A 1 85 ? -35.390 1.828 33.920 1.00 55.28 85 THR A CA 1
ATOM 635 C C . THR A 1 85 ? -35.844 0.656 34.787 1.00 55.28 85 THR A C 1
ATOM 637 O O . THR A 1 85 ? -35.698 -0.487 34.353 1.00 55.28 85 THR A O 1
ATOM 640 N N . PRO A 1 86 ? -36.367 0.885 36.007 1.00 54.09 86 PRO A N 1
ATOM 641 C CA . PRO A 1 86 ? -36.781 -0.199 36.879 1.00 54.09 86 PRO A CA 1
ATOM 642 C C . PRO A 1 86 ? -37.995 -0.890 36.258 1.00 54.09 86 PRO A C 1
ATOM 644 O O . PRO A 1 86 ? -39.136 -0.464 36.440 1.00 54.09 86 PRO A O 1
ATOM 647 N N . ASP A 1 87 ? -37.749 -1.982 35.541 1.00 56.47 87 ASP A N 1
ATOM 648 C CA . ASP A 1 87 ? -38.758 -2.979 35.203 1.00 56.47 87 ASP A CA 1
ATOM 649 C C . ASP A 1 87 ? -39.087 -3.760 36.487 1.00 56.47 87 ASP A C 1
ATOM 651 O O . ASP A 1 87 ? -38.601 -4.858 36.751 1.00 56.47 87 ASP A O 1
ATOM 655 N N . GLY A 1 88 ? -39.797 -3.079 37.388 1.00 56.22 88 GLY A N 1
ATOM 656 C CA . GLY A 1 88 ? -40.081 -3.525 38.752 1.00 56.22 88 GLY A CA 1
ATOM 657 C C . GLY A 1 88 ? -41.459 -3.111 39.267 1.00 56.22 88 GLY A C 1
ATOM 658 O O . GLY A 1 88 ? -41.773 -3.362 40.426 1.00 56.22 88 GLY A O 1
ATOM 659 N N . SER A 1 89 ? -42.309 -2.512 38.430 1.00 52.84 89 SER A N 1
ATOM 660 C CA . SER A 1 89 ? -43.716 -2.256 38.754 1.00 52.84 89 SER A CA 1
ATOM 661 C C . SER A 1 89 ? -44.653 -2.938 37.758 1.00 52.84 89 SER A C 1
ATOM 663 O O . SER A 1 89 ? -45.570 -2.321 37.226 1.00 52.84 89 SER A O 1
ATOM 665 N N . ALA A 1 90 ? -44.442 -4.229 37.523 1.00 58.12 90 ALA A N 1
ATOM 666 C CA . ALA A 1 90 ? -45.548 -5.129 37.224 1.00 58.12 90 ALA A CA 1
ATOM 667 C C . ALA A 1 90 ? -45.930 -5.821 38.537 1.00 58.12 90 ALA A C 1
ATOM 669 O O . ALA A 1 90 ? -45.646 -6.996 38.762 1.00 58.12 90 ALA A O 1
ATOM 670 N N . THR A 1 91 ? -46.536 -5.052 39.446 1.00 54.91 91 THR A N 1
ATOM 671 C CA . THR A 1 91 ? -47.366 -5.633 40.501 1.00 54.91 91 THR A CA 1
ATOM 672 C C . THR A 1 91 ? -48.421 -6.479 39.789 1.00 54.91 91 THR A C 1
ATOM 674 O O . THR A 1 91 ? -49.130 -5.926 38.944 1.00 54.91 91 THR A O 1
ATOM 677 N N . PRO A 1 92 ? -48.551 -7.787 40.076 1.00 56.91 92 PRO A N 1
ATOM 678 C CA . PRO A 1 92 ? -49.726 -8.520 39.654 1.00 56.91 92 PRO A CA 1
ATOM 679 C C . PRO A 1 92 ? -50.878 -7.903 40.441 1.00 56.91 92 PRO A C 1
ATOM 681 O O . PRO A 1 92 ? -51.035 -8.156 41.636 1.00 56.91 92 PRO A O 1
ATOM 684 N N . ALA A 1 93 ? -51.612 -6.998 39.796 1.00 53.56 93 ALA A N 1
ATOM 685 C CA . ALA A 1 93 ? -52.908 -6.580 40.280 1.00 53.56 93 ALA A CA 1
ATOM 686 C C . ALA A 1 93 ? -53.754 -7.852 40.313 1.00 53.56 93 ALA A C 1
ATOM 688 O O . ALA A 1 93 ? -54.173 -8.379 39.285 1.00 53.56 93 ALA A O 1
ATOM 689 N N . ALA A 1 94 ? -53.878 -8.397 41.520 1.00 60.75 94 ALA A N 1
ATOM 690 C CA . ALA A 1 94 ? -55.034 -9.162 41.910 1.00 60.75 94 ALA A CA 1
ATOM 691 C C . ALA A 1 94 ? -56.245 -8.298 41.557 1.00 60.75 94 ALA A C 1
ATOM 693 O O . ALA A 1 94 ? -56.453 -7.248 42.166 1.00 60.75 94 ALA A O 1
ATOM 694 N N . GLU A 1 95 ? -56.972 -8.704 40.529 1.00 62.56 95 GLU A N 1
ATOM 695 C CA . GLU A 1 95 ? -58.257 -8.123 40.191 1.00 62.56 95 GLU A CA 1
ATOM 696 C C . GLU A 1 95 ? -59.245 -9.289 40.060 1.00 62.56 95 GLU A C 1
ATOM 698 O O . GLU A 1 95 ? -59.124 -10.112 39.150 1.00 62.56 95 GLU A O 1
ATOM 703 N N . ASP A 1 96 ? -60.128 -9.324 41.067 1.00 50.94 96 ASP A N 1
ATOM 704 C CA . ASP A 1 96 ? -61.269 -10.203 41.393 1.00 50.94 96 ASP A CA 1
ATOM 705 C C . ASP A 1 96 ? -61.038 -11.599 42.014 1.00 50.94 96 ASP A C 1
ATOM 707 O O . ASP A 1 96 ? -60.637 -12.565 41.325 1.00 50.94 96 ASP A O 1
#

Secondary structure (DSSP, 8-state):
--------------------------TT---S-GGGSS--HHHHHHHHHHHHHHHHHHHHHHHHHHHHHHHHHHHHHHHHHHHTS-----------